Protein AF-A0A1A6AC66-F1 (afdb_monomer_lite)

Radius of gyration: 16.65 Å; chains: 1; bounding box: 47×39×44 Å

Organism: NCBI:txid1296121

Foldseek 3Di:
DDPPQVAQPDVPDDLVVLCPDQEAEAEDELQAFDDPDPDQHDDRDRPNHAEYEYEHQLLDDHDPVVPPDLPGRADRLVSVLSCCVVCVNHAYEYEQGQSDQRLDPPRDTDDSVVNLVVSLVVSLVSNVVVCVPPPPRPSVRYHYYYLVVCVVPHPCVVPDPPVSSVSRVVSSVPDDD

Sequence (177 aa):
MSTRMLNLKIPSIPLSLFDDVDTLAITSSSFEKYQPGSWRLQIPPMKRLKKVVWVSDPSVRPKVEQKTHREWYKLNLWILAEMILVLPDVEFQVVNAGSTILKDPNYRYMSVTKRQKDAEQLVRLQVQQKSVGCQSYRSTCVRFVELREFRNNEEWAKWFSQDEMGRWDAISSELPV

pLDDT: mean 70.85, std 15.32, range [30.2, 91.62]

Secondary structure (DSSP, 8-state):
----------TTS-GGGGTT-SEEEEEEETT------SS-------TT--EEEEEEETTPPPPGGGGG-TT-----HHHHHHHHHH-TTSEEEEESTT-S-PBPTTSPBPPHHHHHHHHHHHHHHHHHHHTTT-S---GGGEEEE-HHHHHHHS-GGGTS-HHHHHHHHHHHHSS--

Structure (mmCIF, N/CA/C/O backbone):
data_AF-A0A1A6AC66-F1
#
_entry.id   AF-A0A1A6AC66-F1
#
loop_
_atom_site.group_PDB
_atom_site.id
_atom_site.type_symbol
_atom_site.label_atom_id
_atom_site.label_alt_id
_atom_site.label_comp_id
_atom_site.label_asym_id
_atom_site.label_entity_id
_atom_site.label_seq_id
_atom_site.pdbx_PDB_ins_code
_atom_site.Cartn_x
_atom_site.Cartn_y
_atom_site.Cartn_z
_atom_site.occupancy
_atom_site.B_iso_or_equiv
_atom_site.auth_seq_id
_atom_site.auth_comp_id
_atom_site.auth_asym_id
_atom_site.auth_atom_id
_atom_site.pdbx_PDB_model_num
ATOM 1 N N . MET A 1 1 ? -0.770 23.159 -8.384 1.00 32.19 1 MET A N 1
ATOM 2 C CA . MET A 1 1 ? -0.914 22.565 -7.036 1.00 32.19 1 MET A CA 1
ATOM 3 C C . MET A 1 1 ? -1.484 21.164 -7.189 1.00 32.19 1 MET A C 1
ATOM 5 O O . MET A 1 1 ? -2.486 21.021 -7.867 1.00 32.19 1 MET A O 1
ATOM 9 N N . SER A 1 2 ? -0.837 20.138 -6.635 1.00 30.20 2 SER A N 1
ATOM 10 C CA . SER A 1 2 ? -1.391 18.777 -6.571 1.00 30.20 2 SER A CA 1
ATOM 11 C C . SER A 1 2 ? -0.935 18.137 -5.266 1.00 30.20 2 SER A C 1
ATOM 13 O O . SER A 1 2 ? -0.043 17.294 -5.240 1.00 30.20 2 SER A O 1
ATOM 15 N N . THR A 1 3 ? -1.542 18.592 -4.179 1.00 37.47 3 THR A N 1
ATOM 16 C CA . THR A 1 3 ? -1.522 17.966 -2.860 1.00 37.47 3 THR A CA 1
ATOM 17 C C . THR A 1 3 ? -2.457 16.761 -2.900 1.00 37.47 3 THR A C 1
ATOM 19 O O . THR A 1 3 ? -3.608 16.836 -2.477 1.00 37.47 3 THR A O 1
ATOM 22 N N . ARG A 1 4 ? -2.000 15.633 -3.453 1.00 47.00 4 ARG A N 1
ATOM 23 C CA . ARG A 1 4 ? -2.713 14.363 -3.258 1.00 47.00 4 ARG A CA 1
ATOM 24 C C . ARG A 1 4 ? -2.347 13.832 -1.878 1.00 47.00 4 ARG A C 1
ATOM 26 O O . ARG A 1 4 ? -1.468 12.999 -1.718 1.00 47.00 4 ARG A O 1
ATOM 33 N N . MET A 1 5 ? -2.987 14.413 -0.870 1.00 53.94 5 MET A N 1
ATOM 34 C CA . MET A 1 5 ? -3.110 13.795 0.441 1.00 53.94 5 MET A CA 1
ATOM 35 C C . MET A 1 5 ? -4.015 12.574 0.270 1.00 53.94 5 MET A C 1
ATOM 37 O O . MET A 1 5 ? -5.039 12.672 -0.409 1.00 53.94 5 MET A O 1
ATOM 41 N N . LEU A 1 6 ? -3.653 11.439 0.865 1.00 61.34 6 LEU A N 1
ATOM 42 C CA . LEU A 1 6 ? -4.575 10.316 0.981 1.00 61.34 6 LEU A CA 1
ATOM 43 C C . LEU A 1 6 ? -5.708 10.755 1.920 1.00 61.34 6 LEU A C 1
ATOM 45 O O . LEU A 1 6 ? -5.583 10.675 3.137 1.00 61.34 6 LEU A O 1
ATOM 49 N N . ASN A 1 7 ? -6.782 11.306 1.358 1.00 62.81 7 ASN A N 1
ATOM 50 C CA . ASN A 1 7 ? -7.983 11.634 2.106 1.00 62.81 7 ASN A CA 1
ATOM 51 C C . ASN A 1 7 ? -8.990 10.503 1.914 1.00 62.81 7 ASN A C 1
ATOM 53 O O . ASN A 1 7 ? -9.674 10.437 0.895 1.00 62.81 7 ASN A O 1
ATOM 57 N N . LEU A 1 8 ? -9.064 9.616 2.904 1.00 68.69 8 LEU A N 1
ATOM 58 C CA . LEU A 1 8 ? -10.027 8.515 2.904 1.00 68.69 8 LEU A CA 1
ATOM 59 C C . LEU A 1 8 ? -11.447 9.004 3.229 1.00 68.69 8 LEU A C 1
ATOM 61 O O . LEU A 1 8 ? -12.420 8.307 2.961 1.00 68.69 8 LEU A O 1
ATOM 65 N N . LYS A 1 9 ? -11.588 10.228 3.756 1.00 67.06 9 LYS A N 1
ATOM 66 C CA . LYS A 1 9 ? -12.875 10.885 3.976 1.00 67.06 9 LYS A CA 1
ATOM 67 C C . LYS A 1 9 ? -13.337 11.569 2.688 1.00 67.06 9 LYS A C 1
ATOM 69 O O . LYS A 1 9 ? -13.228 12.786 2.522 1.00 67.06 9 LYS A O 1
ATOM 74 N N . ILE A 1 10 ? -13.845 10.760 1.765 1.00 71.88 10 ILE A N 1
ATOM 75 C CA . ILE A 1 10 ? -14.426 11.220 0.502 1.00 71.88 10 ILE A CA 1
ATOM 76 C C . ILE A 1 10 ? -15.856 11.713 0.787 1.00 71.88 10 ILE A C 1
ATOM 78 O O . ILE A 1 10 ? -16.673 10.909 1.233 1.00 71.88 10 ILE A O 1
ATOM 82 N N . PRO A 1 11 ? -16.200 12.995 0.535 1.00 73.25 11 PRO A N 1
ATOM 83 C CA . PRO A 1 11 ? -17.506 13.552 0.910 1.00 73.25 11 PRO A CA 1
ATOM 84 C C . PRO A 1 11 ? -18.718 12.804 0.342 1.00 73.25 11 PRO A C 1
ATOM 86 O O . PRO A 1 11 ? -19.787 12.828 0.941 1.00 73.25 11 PRO A O 1
ATOM 89 N N . SER A 1 12 ? -18.556 12.147 -0.808 1.00 77.94 12 SER A N 1
ATOM 90 C CA . SER A 1 12 ? -19.611 11.385 -1.480 1.00 77.94 12 SER A CA 1
ATOM 91 C C . SER A 1 12 ? -19.821 9.975 -0.923 1.00 77.94 12 SER A C 1
ATOM 93 O O . SER A 1 12 ? -20.750 9.302 -1.359 1.00 77.94 12 SER A O 1
ATOM 95 N N . ILE A 1 13 ? -18.978 9.508 0.004 1.00 78.25 13 ILE A N 1
ATOM 96 C CA . ILE A 1 13 ? -19.097 8.180 0.611 1.00 78.25 13 ILE A CA 1
ATOM 97 C C . ILE A 1 13 ? -19.614 8.344 2.048 1.00 78.25 13 ILE A C 1
ATOM 99 O O . ILE A 1 13 ? -18.927 8.952 2.875 1.00 78.25 13 ILE A O 1
ATOM 103 N N . PRO A 1 14 ? -20.808 7.815 2.376 1.00 84.50 14 PRO A N 1
ATOM 104 C CA . PRO A 1 14 ? -21.335 7.848 3.735 1.00 84.50 14 PRO A CA 1
ATOM 105 C C . PRO A 1 14 ? -20.373 7.214 4.745 1.00 84.50 14 PRO A C 1
ATOM 107 O O . PRO A 1 14 ? -19.862 6.119 4.520 1.00 84.50 14 PRO A O 1
ATOM 110 N N . LEU A 1 15 ? -20.172 7.875 5.892 1.00 84.31 15 LEU A N 1
ATOM 111 C CA . LEU A 1 15 ? -19.262 7.389 6.939 1.00 84.31 15 LEU A CA 1
ATOM 112 C C . LEU A 1 15 ? -19.651 6.004 7.473 1.00 84.31 15 LEU A C 1
ATOM 114 O O . LEU A 1 15 ? -18.771 5.224 7.812 1.00 84.31 15 LEU A O 1
ATOM 118 N N . SER A 1 16 ? -20.945 5.679 7.489 1.00 86.12 16 SER A N 1
ATOM 119 C CA . SER A 1 16 ? -21.449 4.375 7.928 1.00 86.12 16 SER A CA 1
ATOM 120 C C . SER A 1 16 ? -20.927 3.208 7.089 1.00 86.12 16 SER A C 1
ATOM 122 O O . SER A 1 16 ? -20.835 2.101 7.597 1.00 86.12 16 SER A O 1
ATOM 124 N N . LEU A 1 17 ? -20.553 3.435 5.822 1.00 85.88 17 LEU A N 1
ATOM 125 C CA . LEU A 1 17 ? -19.973 2.380 4.985 1.00 85.88 17 LEU A CA 1
ATOM 126 C C . LEU A 1 17 ? -18.572 1.970 5.451 1.00 85.88 17 LEU A C 1
ATOM 128 O O . LEU A 1 17 ? -18.137 0.865 5.152 1.00 85.88 17 LEU A O 1
ATOM 132 N N . PHE A 1 18 ? -17.871 2.841 6.181 1.00 85.69 18 PHE A N 1
ATOM 133 C CA . PHE A 1 18 ? -16.527 2.566 6.685 1.00 85.69 18 PHE A CA 1
ATOM 134 C C . PHE A 1 18 ? -16.530 1.732 7.972 1.00 85.69 18 PHE A C 1
ATOM 136 O O . PHE A 1 18 ? -15.523 1.092 8.272 1.00 85.69 18 PHE A 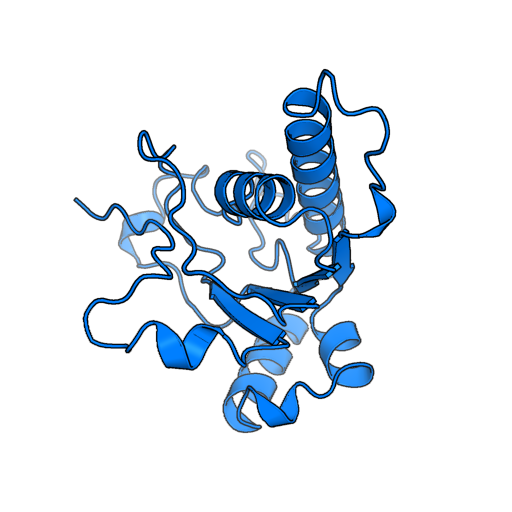O 1
ATOM 143 N N . ASP A 1 19 ? -17.644 1.690 8.712 1.00 86.19 19 ASP A N 1
ATOM 144 C CA . ASP A 1 19 ? -17.741 0.925 9.962 1.00 86.19 19 ASP A CA 1
ATOM 145 C C . ASP A 1 19 ? -17.594 -0.590 9.731 1.00 86.19 19 ASP A C 1
ATOM 147 O O . ASP A 1 19 ? -17.057 -1.291 10.594 1.00 86.19 19 ASP A O 1
ATOM 151 N N . ASP A 1 20 ? -18.016 -1.078 8.560 1.00 87.31 20 ASP A N 1
ATOM 152 C CA . ASP A 1 20 ? -17.987 -2.496 8.180 1.00 87.31 20 ASP A CA 1
ATOM 153 C C . ASP A 1 20 ? -16.750 -2.925 7.385 1.00 87.31 20 ASP A C 1
ATOM 155 O O . ASP A 1 20 ? -16.585 -4.111 7.100 1.00 87.31 20 ASP A O 1
ATOM 159 N N . VAL A 1 21 ? -15.856 -1.990 7.058 1.00 88.88 21 VAL A N 1
ATOM 160 C CA . VAL A 1 21 ? -14.621 -2.295 6.328 1.00 88.88 21 VAL A CA 1
ATOM 161 C C . VAL A 1 21 ? -13.671 -3.072 7.239 1.00 88.88 21 VAL A C 1
ATOM 163 O O . VAL A 1 21 ? -13.190 -2.543 8.240 1.00 88.88 21 VAL A O 1
ATOM 166 N N . ASP A 1 22 ? -13.375 -4.321 6.876 1.00 91.12 22 ASP A N 1
ATOM 167 C CA . ASP A 1 22 ? -12.390 -5.164 7.564 1.00 91.12 22 ASP A CA 1
ATOM 168 C C . ASP A 1 22 ? -10.992 -5.098 6.929 1.00 91.12 22 ASP A C 1
ATOM 170 O O . ASP A 1 22 ? -9.981 -5.236 7.623 1.00 91.12 22 ASP A O 1
ATOM 174 N N . THR A 1 23 ? -10.938 -4.818 5.627 1.00 91.50 23 THR A N 1
ATOM 175 C CA . THR A 1 23 ? -9.723 -4.739 4.823 1.00 91.50 23 THR A CA 1
ATOM 176 C C . THR A 1 23 ? -9.768 -3.510 3.930 1.00 91.50 23 THR A C 1
ATOM 178 O O . THR A 1 23 ? -10.689 -3.339 3.132 1.00 91.50 23 THR A O 1
ATOM 181 N N . LEU A 1 24 ? -8.743 -2.667 4.023 1.00 89.88 24 LEU A N 1
ATOM 182 C CA . LEU A 1 24 ? -8.578 -1.497 3.168 1.00 89.88 24 LEU A CA 1
ATOM 183 C C . LEU A 1 24 ? -7.466 -1.747 2.145 1.00 89.88 24 LEU A C 1
ATOM 185 O O . LEU A 1 24 ? -6.292 -1.813 2.508 1.00 89.88 24 LEU A O 1
ATOM 189 N N . ALA A 1 25 ? -7.824 -1.842 0.865 1.00 88.94 25 ALA A N 1
ATOM 190 C CA . ALA A 1 25 ? -6.864 -1.906 -0.233 1.00 88.94 25 ALA A CA 1
ATOM 191 C C . ALA A 1 25 ? -6.599 -0.501 -0.801 1.00 88.94 25 ALA A C 1
ATOM 193 O O . ALA A 1 25 ? -7.524 0.210 -1.191 1.00 88.94 25 ALA A O 1
ATOM 194 N N . ILE A 1 26 ? -5.330 -0.099 -0.852 1.00 86.31 26 ILE A N 1
ATOM 195 C CA . ILE A 1 26 ? -4.873 1.184 -1.393 1.00 86.31 26 ILE A CA 1
ATOM 196 C C . ILE A 1 26 ? -3.949 0.894 -2.565 1.00 86.31 26 ILE A C 1
ATOM 198 O O . ILE A 1 26 ? -2.923 0.243 -2.398 1.00 86.31 26 ILE A O 1
ATOM 202 N N . THR A 1 27 ? -4.273 1.424 -3.739 1.00 81.56 27 THR A N 1
ATOM 203 C CA . THR A 1 27 ? -3.377 1.410 -4.898 1.00 81.56 27 THR A CA 1
ATOM 204 C C . THR A 1 27 ? -2.758 2.786 -5.079 1.00 81.56 27 THR A C 1
ATOM 206 O O . THR A 1 27 ? -3.476 3.774 -5.243 1.00 81.56 27 THR A O 1
ATOM 209 N N . SER A 1 28 ? -1.433 2.863 -5.085 1.00 76.44 28 SER A N 1
ATOM 210 C CA . SER A 1 28 ? -0.702 4.102 -5.364 1.00 76.44 28 SER A CA 1
ATOM 211 C C . SER A 1 28 ? 0.225 3.922 -6.549 1.00 76.44 28 SER A C 1
ATOM 213 O O . SER A 1 28 ? 0.759 2.834 -6.757 1.00 76.44 28 SER A O 1
ATOM 215 N N . SER A 1 29 ? 0.521 5.007 -7.258 1.00 68.81 29 SER A N 1
ATOM 216 C CA . SER A 1 29 ? 1.623 4.969 -8.219 1.00 68.81 29 SER A CA 1
ATOM 217 C C . SER A 1 29 ? 2.970 4.994 -7.495 1.00 68.81 29 SER A C 1
ATOM 219 O O . SER A 1 29 ? 3.131 5.714 -6.511 1.00 68.81 29 SER A O 1
ATOM 221 N N . SER A 1 30 ? 3.986 4.321 -8.030 1.00 59.56 30 SER A N 1
ATOM 222 C CA . SER A 1 30 ? 5.371 4.475 -7.541 1.00 59.56 30 SER A CA 1
ATOM 223 C C . SER A 1 30 ? 6.004 5.831 -7.914 1.00 59.56 30 SER A C 1
ATOM 225 O O . SER A 1 30 ? 7.174 6.083 -7.621 1.00 59.56 30 SER A O 1
ATOM 227 N N . PHE A 1 31 ? 5.239 6.720 -8.563 1.00 58.44 31 PHE A N 1
ATOM 228 C CA . PHE A 1 31 ? 5.703 7.965 -9.181 1.00 58.44 31 PHE A CA 1
ATOM 229 C C . PHE A 1 31 ? 5.151 9.228 -8.506 1.00 58.44 31 PHE A C 1
ATOM 231 O O . PHE A 1 31 ? 5.044 10.292 -9.124 1.00 58.44 31 PHE A O 1
ATOM 238 N N . GLU A 1 32 ? 4.777 9.125 -7.232 1.00 56.09 32 GLU A N 1
ATOM 239 C CA . GLU A 1 32 ? 4.173 10.242 -6.516 1.00 56.09 32 GLU A CA 1
ATOM 240 C C . GLU A 1 32 ? 5.202 11.284 -6.083 1.00 56.09 32 GLU A C 1
ATOM 242 O O . GLU A 1 32 ? 6.177 11.012 -5.384 1.00 56.09 32 GLU A O 1
ATOM 247 N N . LYS A 1 33 ? 4.929 12.530 -6.482 1.00 52.53 33 LYS A N 1
ATOM 248 C CA . LYS A 1 33 ? 5.698 13.705 -6.091 1.00 52.53 33 LYS A CA 1
ATOM 249 C C . LYS A 1 33 ? 5.643 13.850 -4.563 1.00 52.53 33 LYS A C 1
ATOM 251 O O . LYS A 1 33 ? 4.612 14.254 -4.031 1.00 52.53 33 LYS A O 1
ATOM 256 N N . TYR A 1 34 ? 6.754 13.574 -3.876 1.00 52.22 34 TYR A N 1
ATOM 257 C CA . TYR A 1 34 ? 6.887 13.811 -2.436 1.00 52.22 34 TYR A CA 1
ATOM 258 C C . TYR A 1 34 ? 6.576 15.275 -2.103 1.00 52.22 34 TYR A C 1
ATOM 260 O O . TYR A 1 34 ? 7.306 16.186 -2.489 1.00 52.22 34 TYR A O 1
ATOM 268 N N . GLN A 1 35 ? 5.492 15.506 -1.373 1.00 53.28 35 GLN A N 1
ATOM 269 C CA . GLN A 1 35 ? 5.261 16.765 -0.682 1.00 53.28 35 GLN A CA 1
ATOM 270 C C . GLN A 1 35 ? 4.991 16.418 0.777 1.00 53.28 35 GLN A C 1
ATOM 272 O O . GLN A 1 35 ? 4.021 15.704 1.036 1.00 53.28 35 GLN A O 1
ATOM 277 N N . PRO A 1 36 ? 5.832 16.864 1.728 1.00 50.44 36 PRO A N 1
ATOM 278 C CA . PRO A 1 36 ? 5.498 16.725 3.133 1.00 50.44 36 PRO A CA 1
ATOM 279 C C . PRO A 1 36 ? 4.177 17.463 3.353 1.00 50.44 36 PRO A C 1
ATOM 281 O O . PRO A 1 36 ? 4.079 18.671 3.132 1.00 50.44 36 PRO A O 1
ATOM 284 N N . GLY A 1 37 ? 3.133 16.712 3.694 1.00 52.91 37 GLY A N 1
ATOM 285 C CA . GLY A 1 37 ? 1.847 17.299 4.024 1.00 52.91 37 GLY A CA 1
ATOM 286 C C . GLY A 1 37 ? 1.994 18.076 5.325 1.00 52.91 37 GLY A C 1
ATOM 287 O O . GLY A 1 37 ? 2.426 17.523 6.329 1.00 52.91 37 GLY A O 1
ATOM 288 N N . SER A 1 38 ? 1.625 19.355 5.328 1.00 52.25 38 SER A N 1
ATOM 289 C CA . SER A 1 38 ? 1.442 20.122 6.569 1.00 52.25 38 SER A CA 1
ATOM 290 C C . SER A 1 38 ? 0.145 19.754 7.304 1.00 52.25 38 SER A C 1
ATOM 292 O O . SER A 1 38 ? -0.113 20.250 8.397 1.00 52.25 38 SER A O 1
ATOM 294 N N . TRP A 1 39 ? -0.681 18.888 6.711 1.00 55.66 39 TRP A N 1
ATOM 295 C CA . TRP A 1 39 ? -2.009 18.529 7.191 1.00 55.66 39 TRP A CA 1
ATOM 296 C C . TRP A 1 39 ? -1.996 17.121 7.782 1.00 55.66 39 TRP A C 1
ATOM 298 O O . TRP A 1 39 ? -1.414 16.203 7.204 1.00 55.66 39 TRP A O 1
ATOM 308 N N . ARG A 1 40 ? -2.650 16.953 8.938 1.00 63.03 40 ARG A N 1
ATOM 309 C CA . ARG A 1 40 ? -2.823 15.642 9.574 1.00 63.03 40 ARG A CA 1
ATOM 310 C C . ARG A 1 40 ? -3.650 14.732 8.671 1.00 63.03 40 ARG A C 1
ATOM 312 O O . ARG A 1 40 ? -4.661 15.165 8.115 1.00 63.03 40 ARG A O 1
ATOM 319 N N . LEU A 1 41 ? -3.235 13.473 8.574 1.00 71.19 41 LEU A N 1
ATOM 320 C CA . LEU A 1 41 ? -3.990 12.437 7.888 1.00 71.19 41 LEU A CA 1
ATOM 321 C C . LEU A 1 41 ? -5.397 12.320 8.500 1.00 71.19 41 LEU A C 1
ATOM 323 O O . LEU A 1 41 ? -5.539 12.212 9.717 1.00 71.19 41 LEU A O 1
ATOM 327 N N . GLN A 1 42 ? -6.434 12.351 7.660 1.00 74.25 42 GLN A N 1
ATOM 328 C CA . GLN A 1 42 ? -7.820 12.159 8.089 1.00 74.25 42 GLN A CA 1
ATOM 329 C C . GLN A 1 42 ? -8.310 10.787 7.635 1.00 74.25 42 GLN A C 1
ATOM 331 O O . GLN A 1 42 ? -8.509 10.545 6.443 1.00 74.25 42 GLN A O 1
ATOM 336 N N . ILE A 1 43 ? -8.512 9.899 8.604 1.00 77.50 43 ILE A N 1
ATOM 337 C CA . ILE A 1 43 ? -9.050 8.555 8.399 1.00 77.50 43 ILE A CA 1
ATOM 338 C C . ILE A 1 43 ? -10.482 8.545 8.964 1.00 77.50 43 ILE A C 1
ATOM 340 O O . ILE A 1 43 ? -10.675 8.993 10.098 1.00 77.50 43 ILE A O 1
ATOM 344 N N . PRO A 1 44 ? -11.506 8.115 8.200 1.00 82.00 44 PRO A N 1
ATOM 345 C CA . PRO A 1 44 ? -12.846 7.933 8.749 1.00 82.00 44 PRO A CA 1
ATOM 346 C C . PRO A 1 44 ? -12.839 6.833 9.827 1.00 82.00 44 PRO A C 1
ATOM 348 O O . PRO A 1 44 ? -11.937 5.995 9.835 1.00 82.00 44 PRO A O 1
ATOM 351 N N . PRO A 1 45 ? -13.824 6.802 10.740 1.00 80.00 45 PRO A N 1
ATOM 352 C CA . PRO A 1 45 ? -13.934 5.714 11.705 1.00 80.00 45 PRO A CA 1
ATOM 353 C C . PRO A 1 45 ? -14.063 4.375 10.967 1.00 80.00 45 PRO A C 1
ATOM 355 O O . PRO A 1 45 ? -14.989 4.196 10.185 1.00 80.00 45 PRO A O 1
ATOM 358 N N . MET A 1 46 ? -13.125 3.455 11.198 1.00 86.62 46 MET A N 1
ATOM 359 C CA . MET A 1 46 ? -13.144 2.101 10.635 1.00 86.62 46 MET A CA 1
ATOM 360 C C . MET A 1 46 ? -12.967 1.086 11.763 1.00 86.62 46 MET A C 1
ATOM 362 O O . MET A 1 46 ? -11.891 0.531 11.970 1.00 86.62 46 MET A O 1
ATOM 366 N N . LYS A 1 47 ? -14.020 0.889 12.560 1.00 85.75 47 LYS A N 1
ATOM 367 C CA . LYS A 1 47 ? -13.952 0.112 13.813 1.00 85.75 47 LYS A CA 1
ATOM 368 C C . LYS A 1 47 ? -13.623 -1.366 13.606 1.00 85.75 47 LYS A C 1
ATOM 370 O O . LYS A 1 47 ? -13.108 -2.002 14.519 1.00 85.75 47 LYS A O 1
ATOM 375 N N . ARG A 1 48 ? -13.964 -1.920 12.440 1.00 91.25 48 ARG A N 1
ATOM 376 C CA . ARG A 1 48 ? -13.758 -3.335 12.105 1.00 91.25 48 ARG A CA 1
ATOM 377 C C . ARG A 1 48 ? -12.497 -3.587 11.284 1.00 91.25 48 ARG A C 1
ATOM 379 O O . ARG A 1 48 ? -12.230 -4.749 10.982 1.00 91.25 48 ARG A O 1
ATOM 386 N N . LEU A 1 49 ? -11.730 -2.543 10.963 1.00 91.62 49 LEU A N 1
ATOM 387 C CA . LEU A 1 49 ? -10.525 -2.656 10.152 1.00 91.62 49 LEU A CA 1
ATOM 388 C C . LEU A 1 49 ? -9.486 -3.512 10.869 1.00 91.62 49 LEU A C 1
ATOM 390 O O . LEU A 1 49 ? -9.108 -3.235 12.004 1.00 91.62 49 LEU A O 1
ATOM 394 N N . LYS A 1 50 ? -9.018 -4.545 10.176 1.00 90.81 50 LYS A N 1
ATOM 395 C CA . LYS A 1 50 ? -7.979 -5.464 10.648 1.00 90.81 50 LYS A CA 1
ATOM 396 C C . LYS A 1 50 ? -6.739 -5.420 9.777 1.00 90.81 50 LYS A C 1
ATOM 398 O O . LYS A 1 50 ? -5.652 -5.672 10.283 1.00 90.81 50 LYS A O 1
ATOM 403 N N . LYS A 1 51 ? -6.892 -5.098 8.488 1.00 91.25 51 LYS A N 1
ATOM 404 C CA . LYS A 1 51 ? -5.798 -5.151 7.518 1.00 91.25 51 LYS A CA 1
ATOM 405 C C . LYS A 1 51 ? -5.824 -3.977 6.542 1.00 91.25 51 LYS A C 1
ATOM 407 O O . LYS A 1 51 ? -6.868 -3.613 6.010 1.00 91.25 51 LYS A O 1
ATOM 412 N N . VAL A 1 52 ? -4.656 -3.420 6.255 1.00 90.31 52 VAL A N 1
ATOM 413 C CA . VAL A 1 52 ? -4.411 -2.467 5.172 1.00 90.31 52 VAL A CA 1
ATOM 414 C C . VAL A 1 52 ? -3.445 -3.111 4.188 1.00 90.31 52 VAL A C 1
ATOM 416 O O . VAL A 1 52 ? -2.338 -3.500 4.555 1.00 90.31 52 VAL A O 1
ATOM 419 N N . VAL A 1 53 ? -3.846 -3.194 2.924 1.00 90.88 53 VAL A N 1
ATOM 420 C CA . VAL A 1 53 ? -2.998 -3.657 1.824 1.00 90.88 53 VAL A CA 1
ATOM 421 C C . VAL A 1 53 ? -2.658 -2.461 0.950 1.00 90.88 53 VAL A C 1
ATOM 423 O O . VAL A 1 53 ? -3.521 -1.915 0.270 1.00 90.88 53 VAL A O 1
ATOM 426 N N . TRP A 1 54 ? -1.398 -2.042 0.958 1.00 88.12 54 TRP A N 1
ATOM 427 C CA . TRP A 1 54 ? -0.910 -0.945 0.133 1.00 88.12 54 TRP A CA 1
ATOM 428 C C . TRP A 1 54 ? -0.138 -1.495 -1.059 1.00 88.12 54 TRP A C 1
ATOM 430 O O . TRP A 1 54 ? 0.990 -1.958 -0.912 1.00 88.12 54 TRP A O 1
ATOM 440 N N . VAL A 1 55 ? -0.707 -1.393 -2.255 1.00 86.00 55 VAL A N 1
ATOM 441 C CA . VAL A 1 55 ? -0.100 -1.874 -3.495 1.00 86.00 55 VAL A CA 1
ATOM 442 C C . VAL A 1 55 ? 0.500 -0.721 -4.289 1.00 86.00 55 VAL A C 1
ATOM 444 O O . VAL A 1 55 ? -0.184 0.233 -4.662 1.00 86.00 55 VAL A O 1
ATOM 447 N N . SER A 1 56 ? 1.801 -0.819 -4.561 1.00 80.69 56 SER A N 1
ATOM 448 C CA . SER A 1 56 ? 2.477 0.074 -5.502 1.00 80.69 56 SER A CA 1
ATOM 449 C C . SER A 1 56 ? 2.274 -0.443 -6.925 1.00 80.69 56 SER A C 1
ATOM 451 O O . SER A 1 56 ? 2.897 -1.431 -7.322 1.00 80.69 56 SER A O 1
ATOM 453 N N . ASP A 1 57 ? 1.398 0.220 -7.679 1.00 78.62 57 ASP A N 1
ATOM 454 C CA . ASP A 1 57 ? 1.041 -0.138 -9.051 1.00 78.62 57 ASP A CA 1
ATOM 455 C C . ASP A 1 57 ? 2.245 0.092 -9.991 1.00 78.62 57 ASP A C 1
ATOM 457 O O . ASP A 1 57 ? 2.652 1.245 -10.201 1.00 78.62 57 ASP A O 1
ATOM 461 N N . PRO A 1 58 ? 2.831 -0.979 -10.566 1.00 72.50 58 PRO A N 1
ATOM 462 C CA . PRO A 1 58 ? 3.972 -0.868 -11.470 1.00 72.50 58 PRO A CA 1
ATOM 463 C C . PRO A 1 58 ? 3.586 -0.375 -12.877 1.00 72.50 58 PRO A C 1
ATOM 465 O O . PRO A 1 58 ? 4.464 0.001 -13.650 1.00 72.50 58 PRO A O 1
ATOM 468 N N . SER A 1 59 ? 2.297 -0.369 -13.233 1.00 71.75 59 SER A N 1
ATOM 469 C CA . SER A 1 59 ? 1.798 0.019 -14.559 1.00 71.75 59 SER A CA 1
ATOM 470 C C . SER A 1 59 ? 1.675 1.519 -14.775 1.00 71.75 59 SER A C 1
ATOM 472 O O . SER A 1 59 ? 1.662 1.986 -15.921 1.00 71.75 59 SER A O 1
ATOM 474 N N . VAL A 1 60 ? 1.631 2.297 -13.694 1.00 67.81 60 VAL A N 1
ATOM 475 C CA . VAL A 1 60 ? 1.593 3.753 -13.799 1.00 67.81 60 VAL A CA 1
ATOM 476 C C . VAL A 1 60 ? 2.925 4.230 -14.367 1.00 67.81 60 VAL A C 1
ATOM 478 O O . VAL A 1 60 ? 3.964 3.982 -13.783 1.00 67.81 60 VAL A O 1
ATOM 481 N N . ARG A 1 61 ? 2.927 4.921 -15.509 1.00 60.75 61 ARG A N 1
ATOM 482 C CA . ARG A 1 61 ? 4.159 5.464 -16.106 1.00 60.75 61 ARG A CA 1
ATOM 483 C C . ARG A 1 61 ? 4.419 6.897 -15.627 1.00 60.75 61 ARG A C 1
ATOM 485 O O . ARG A 1 61 ? 3.459 7.649 -15.433 1.00 60.75 61 ARG A O 1
ATOM 492 N N . PRO A 1 62 ? 5.691 7.324 -15.494 1.00 56.88 62 PRO A N 1
ATOM 493 C CA . PRO A 1 62 ? 6.003 8.716 -15.197 1.00 56.88 62 PRO A CA 1
ATOM 494 C C . PRO A 1 62 ? 5.498 9.603 -16.334 1.00 56.88 62 PRO A C 1
ATOM 496 O O . PRO A 1 62 ? 5.668 9.280 -17.515 1.00 56.88 62 PRO A O 1
ATOM 499 N N . LYS A 1 63 ? 4.909 10.753 -15.996 1.00 57.50 63 LYS A N 1
ATOM 500 C CA . LYS A 1 63 ? 4.608 11.767 -17.014 1.00 57.50 63 LYS A CA 1
ATOM 501 C C . LYS A 1 63 ? 5.932 12.290 -17.575 1.00 57.50 63 LYS A C 1
ATOM 503 O O . LYS A 1 63 ? 6.877 12.514 -16.823 1.00 57.50 63 LYS A O 1
ATOM 508 N N . VAL A 1 64 ? 6.001 12.488 -18.892 1.00 52.88 64 VAL A N 1
ATOM 509 C CA . VAL A 1 64 ? 7.236 12.816 -19.636 1.00 52.88 64 VAL A CA 1
ATOM 510 C C . VAL A 1 64 ? 7.992 14.026 -19.052 1.00 52.88 64 VAL A C 1
ATOM 512 O O . VAL A 1 64 ? 9.221 14.041 -19.069 1.00 52.88 64 VAL A O 1
ATOM 515 N N . GLU A 1 65 ? 7.280 14.980 -18.448 1.00 48.34 65 GLU A N 1
ATOM 516 C CA . GLU A 1 65 ? 7.831 16.176 -17.785 1.00 48.34 65 GLU A CA 1
ATOM 517 C C . GLU A 1 65 ? 8.608 15.900 -16.480 1.00 48.34 65 GLU A C 1
ATOM 519 O O . GLU A 1 65 ? 9.288 16.783 -15.969 1.00 48.34 65 GLU A O 1
ATOM 524 N N . GLN A 1 66 ? 8.551 14.686 -15.922 1.00 49.41 66 GLN A N 1
ATOM 525 C CA . GLN A 1 66 ? 9.213 14.330 -14.656 1.00 49.41 66 GLN A CA 1
ATOM 526 C C . GLN A 1 66 ? 10.646 13.791 -14.836 1.00 49.41 66 GLN A C 1
ATOM 528 O O . GLN A 1 66 ? 11.323 13.481 -13.853 1.00 49.41 66 GLN A O 1
ATOM 533 N N . LYS A 1 67 ? 11.152 13.700 -16.077 1.00 46.94 67 LYS A N 1
ATOM 534 C CA . LYS A 1 67 ? 12.505 13.191 -16.382 1.00 46.94 67 LYS A CA 1
ATOM 535 C C . LYS A 1 67 ? 13.642 14.025 -15.772 1.00 46.94 67 LYS A C 1
ATOM 537 O O . LYS A 1 67 ? 14.748 13.514 -15.620 1.00 46.94 67 LYS A O 1
ATOM 542 N N . THR A 1 68 ? 13.390 15.284 -15.421 1.00 43.41 68 THR A N 1
ATOM 543 C CA . THR A 1 68 ? 14.422 16.253 -15.016 1.00 43.41 68 THR A CA 1
ATOM 544 C C . THR A 1 68 ? 14.787 16.223 -13.535 1.00 43.41 68 THR A C 1
ATOM 546 O O . THR A 1 68 ? 15.848 16.726 -13.180 1.00 43.41 68 THR A O 1
ATOM 549 N N . HIS A 1 69 ? 13.989 15.599 -12.661 1.00 42.12 69 HIS A N 1
ATOM 550 C CA . HIS A 1 69 ? 14.312 15.547 -11.234 1.00 42.12 69 HIS A CA 1
ATOM 551 C C . HIS A 1 69 ? 14.460 14.111 -10.717 1.00 42.12 69 HIS A C 1
ATOM 553 O O . HIS A 1 69 ? 13.492 13.373 -10.554 1.00 42.12 69 HIS A O 1
ATOM 559 N N . ARG A 1 70 ? 15.706 13.747 -10.392 1.00 47.28 70 ARG A N 1
ATOM 560 C CA . ARG A 1 70 ? 16.158 12.422 -9.923 1.00 47.28 70 ARG A CA 1
ATOM 561 C C . ARG A 1 70 ? 15.609 11.978 -8.553 1.00 47.28 70 ARG A C 1
ATOM 563 O O . ARG A 1 70 ? 15.898 10.871 -8.119 1.00 47.28 70 ARG A O 1
ATOM 570 N N . GLU A 1 71 ? 14.831 12.807 -7.860 1.00 43.84 71 GLU A N 1
ATOM 571 C CA . GLU A 1 71 ? 14.545 12.628 -6.425 1.00 43.84 71 GLU A CA 1
ATOM 572 C C . GLU A 1 71 ? 13.119 12.162 -6.075 1.00 43.84 71 GLU A C 1
ATOM 574 O O . GLU A 1 71 ? 12.839 11.888 -4.907 1.00 43.84 71 GLU A O 1
ATOM 579 N N . TRP A 1 72 ? 12.214 12.045 -7.053 1.00 44.50 72 TRP A N 1
ATOM 580 C CA . TRP A 1 72 ? 10.765 12.129 -6.791 1.00 44.50 72 TRP A CA 1
ATOM 581 C C . TRP A 1 72 ? 9.981 10.817 -6.894 1.00 44.50 72 TRP A C 1
ATOM 583 O O . TRP A 1 72 ? 8.759 10.850 -6.888 1.00 44.50 72 TRP A O 1
ATOM 593 N N . TYR A 1 73 ? 10.648 9.668 -6.953 1.00 51.38 73 TYR A N 1
ATOM 594 C CA . TYR A 1 73 ? 9.976 8.372 -7.110 1.00 51.38 73 TYR A CA 1
ATOM 595 C C . TYR A 1 73 ? 10.132 7.551 -5.837 1.00 51.38 73 TYR A C 1
ATOM 597 O O . TYR A 1 73 ? 10.945 6.631 -5.736 1.00 51.38 73 TYR A O 1
ATOM 605 N N . LYS A 1 74 ? 9.428 7.990 -4.797 1.00 57.25 74 LYS A N 1
ATOM 606 C CA . LYS A 1 74 ? 9.423 7.327 -3.498 1.00 57.25 74 LYS A CA 1
ATOM 607 C C . LYS A 1 74 ? 7.971 7.037 -3.160 1.00 57.25 74 LYS A C 1
ATOM 609 O O . LYS A 1 74 ? 7.151 7.950 -3.182 1.00 57.25 74 LYS A O 1
ATOM 614 N N . LEU A 1 75 ? 7.682 5.781 -2.816 1.00 63.56 75 LEU A N 1
ATOM 615 C CA . LEU A 1 75 ? 6.496 5.429 -2.037 1.00 63.56 75 LEU A CA 1
ATOM 616 C C . LEU A 1 75 ? 6.320 6.483 -0.934 1.00 63.56 75 LEU A C 1
ATOM 618 O O . LEU A 1 75 ? 7.315 6.911 -0.340 1.00 63.56 75 LEU A O 1
ATOM 622 N N . ASN A 1 76 ? 5.090 6.928 -0.672 1.00 71.19 76 ASN A N 1
ATOM 623 C CA . ASN A 1 76 ? 4.838 7.944 0.345 1.00 71.19 76 ASN A CA 1
ATOM 624 C C . ASN A 1 76 ? 4.989 7.348 1.758 1.00 71.19 76 ASN A C 1
ATOM 626 O O . ASN A 1 76 ? 4.016 7.103 2.468 1.00 71.19 76 ASN A O 1
ATOM 630 N N . LEU A 1 77 ? 6.244 7.102 2.151 1.00 73.56 77 LEU A N 1
ATOM 631 C CA . LEU A 1 77 ? 6.621 6.469 3.415 1.00 73.56 77 LEU A CA 1
ATOM 632 C C . LEU A 1 77 ? 6.115 7.268 4.617 1.00 73.56 77 LEU A C 1
ATOM 634 O O . LEU A 1 77 ? 5.831 6.680 5.653 1.00 73.56 77 LEU A O 1
ATOM 638 N N . TRP A 1 78 ? 5.968 8.588 4.464 1.00 74.75 78 TRP A N 1
ATOM 639 C CA . TRP A 1 78 ? 5.418 9.445 5.506 1.00 74.75 78 TRP A CA 1
ATOM 640 C C . TRP A 1 78 ? 3.936 9.149 5.750 1.00 74.75 78 TRP A C 1
ATOM 642 O O . TRP A 1 78 ? 3.570 8.914 6.896 1.00 74.75 78 TRP A O 1
ATOM 652 N N . ILE A 1 79 ? 3.095 9.091 4.703 1.00 77.88 79 ILE A N 1
ATOM 653 C CA . ILE A 1 79 ? 1.671 8.737 4.869 1.00 77.88 79 ILE A CA 1
ATOM 654 C C . ILE A 1 79 ? 1.541 7.329 5.443 1.00 77.88 79 ILE A C 1
ATOM 656 O O . ILE A 1 79 ? 0.742 7.119 6.349 1.00 77.88 79 ILE A O 1
ATOM 660 N N . LEU A 1 80 ? 2.342 6.381 4.952 1.00 80.94 80 LEU A N 1
ATOM 661 C CA . LEU A 1 80 ? 2.353 5.020 5.480 1.00 80.94 80 LEU A CA 1
ATOM 662 C C . LEU A 1 80 ? 2.693 5.006 6.979 1.00 80.94 80 LEU A C 1
ATOM 664 O O . LEU A 1 80 ? 1.972 4.392 7.759 1.00 80.94 80 LEU A O 1
ATOM 668 N N . ALA A 1 81 ? 3.743 5.718 7.398 1.00 80.38 81 ALA A N 1
ATOM 669 C CA . ALA A 1 81 ? 4.120 5.822 8.805 1.00 80.38 81 ALA A CA 1
ATOM 670 C C . ALA A 1 81 ? 3.021 6.482 9.657 1.00 80.38 81 ALA A C 1
ATOM 672 O O . ALA A 1 81 ? 2.708 5.981 10.732 1.00 80.38 81 ALA A O 1
ATOM 673 N N . GLU A 1 82 ? 2.402 7.566 9.178 1.00 80.50 82 GLU A N 1
ATOM 674 C CA . GLU A 1 82 ? 1.272 8.219 9.858 1.00 80.50 82 GLU A CA 1
ATOM 675 C C . GLU A 1 82 ? 0.058 7.289 9.981 1.00 80.50 82 GLU A C 1
ATOM 677 O O . GLU A 1 82 ? -0.555 7.223 11.042 1.00 80.50 82 GLU A O 1
ATOM 682 N N . MET A 1 83 ? -0.271 6.521 8.937 1.00 82.50 83 MET A N 1
ATOM 683 C CA . MET A 1 83 ? -1.341 5.520 8.997 1.00 82.50 83 MET A CA 1
ATOM 684 C C . MET A 1 83 ? -1.068 4.466 10.064 1.00 82.50 83 MET A C 1
ATOM 686 O O . MET A 1 83 ? -1.959 4.163 10.850 1.00 82.50 83 MET A O 1
ATOM 690 N N . ILE A 1 84 ? 0.159 3.944 10.112 1.00 83.62 84 ILE A N 1
ATOM 691 C CA . ILE A 1 84 ? 0.575 2.950 11.109 1.00 83.62 84 ILE A CA 1
ATOM 692 C C . ILE A 1 84 ? 0.464 3.519 12.531 1.00 83.62 84 ILE A C 1
ATOM 694 O O . ILE A 1 84 ? 0.081 2.805 13.451 1.00 83.62 84 ILE A O 1
ATOM 698 N N . LEU A 1 85 ? 0.785 4.801 12.721 1.00 80.44 85 LEU A N 1
ATOM 699 C CA . LEU A 1 85 ? 0.683 5.472 14.022 1.00 80.44 85 LEU A CA 1
ATOM 700 C C . LEU A 1 85 ? -0.774 5.705 14.452 1.00 80.44 85 LEU A C 1
ATOM 702 O O . LEU A 1 85 ? -1.079 5.621 15.639 1.00 80.44 85 LEU A O 1
ATOM 706 N N . VAL A 1 86 ? -1.675 5.996 13.508 1.00 81.81 86 VAL A N 1
ATOM 707 C CA . VAL A 1 86 ? -3.106 6.236 13.781 1.00 81.81 86 VAL A CA 1
ATOM 708 C C . VAL A 1 86 ? -3.903 4.930 13.914 1.00 81.81 86 VAL A C 1
ATOM 710 O O . VAL A 1 86 ? -4.935 4.914 14.582 1.00 81.81 86 VAL A O 1
ATOM 713 N N . LEU A 1 87 ? -3.431 3.838 13.308 1.00 84.12 87 LEU A N 1
ATOM 714 C CA . LEU A 1 87 ? -4.075 2.520 13.298 1.00 84.12 87 LEU A CA 1
ATOM 715 C C . LEU A 1 87 ? -3.139 1.443 13.885 1.00 84.12 87 LEU A C 1
ATOM 717 O O . LEU A 1 87 ? -2.715 0.539 13.164 1.00 84.12 87 LEU A O 1
ATOM 721 N N . PRO A 1 88 ? -2.789 1.521 15.182 1.00 78.50 88 PRO A N 1
ATOM 722 C CA . PRO A 1 88 ? -1.749 0.676 15.775 1.00 78.50 88 PRO A CA 1
ATOM 723 C C . PRO A 1 88 ? -2.112 -0.818 15.848 1.00 78.50 88 PRO A C 1
ATOM 725 O O . PRO A 1 88 ? -1.216 -1.660 15.853 1.00 78.50 88 PRO A O 1
ATOM 728 N N . ASP A 1 89 ? -3.406 -1.148 15.878 1.00 82.88 89 ASP A N 1
ATOM 729 C CA . ASP A 1 89 ? -3.916 -2.524 15.987 1.00 82.88 89 ASP A CA 1
ATOM 730 C C . ASP A 1 89 ? -4.219 -3.177 14.625 1.00 82.88 89 ASP A C 1
ATOM 732 O O . ASP A 1 89 ? -4.778 -4.271 14.562 1.00 82.88 89 ASP A O 1
ATOM 736 N N . VAL A 1 90 ? -3.868 -2.505 13.526 1.00 86.88 90 VAL A N 1
ATOM 737 C CA . VAL A 1 90 ? -4.153 -2.944 12.155 1.00 86.88 90 VAL A CA 1
ATOM 738 C C . VAL A 1 90 ? -2.894 -3.531 11.521 1.00 86.88 90 VAL A C 1
ATOM 740 O O . VAL A 1 90 ? -1.803 -2.970 11.626 1.00 86.88 90 VAL A O 1
ATOM 743 N N . GLU A 1 91 ? -3.036 -4.658 10.828 1.00 89.81 91 GLU A N 1
ATOM 744 C CA . GLU A 1 91 ? -1.959 -5.253 10.039 1.00 89.81 91 GLU A CA 1
ATOM 745 C C . GLU A 1 91 ? -1.745 -4.465 8.745 1.00 89.81 91 GLU A C 1
ATOM 747 O O . GLU A 1 91 ? -2.685 -4.190 8.005 1.00 89.81 91 GLU A O 1
ATOM 752 N N . PHE A 1 92 ? -0.500 -4.135 8.424 1.00 89.25 92 PHE A N 1
ATOM 753 C CA . PHE A 1 92 ? -0.125 -3.458 7.189 1.00 89.25 92 PHE A CA 1
ATOM 754 C C . PHE A 1 92 ? 0.676 -4.396 6.295 1.00 89.25 92 PHE A C 1
ATOM 756 O O . PHE A 1 92 ? 1.711 -4.932 6.688 1.00 89.25 92 PHE A O 1
ATOM 763 N N . GLN A 1 93 ? 0.245 -4.533 5.048 1.00 90.50 93 GLN A N 1
ATOM 764 C CA . GLN A 1 93 ? 0.971 -5.246 4.009 1.00 90.50 93 GLN A CA 1
ATOM 765 C C . GLN A 1 93 ? 1.281 -4.285 2.871 1.00 90.50 93 GLN A C 1
ATOM 767 O O . GLN A 1 93 ? 0.383 -3.809 2.183 1.00 90.50 93 GLN A O 1
ATOM 772 N N . VAL A 1 94 ? 2.559 -3.991 2.673 1.00 87.56 94 VAL A N 1
ATOM 773 C CA . VAL A 1 94 ? 3.033 -3.109 1.612 1.00 87.56 94 VAL A CA 1
ATOM 774 C C . VAL A 1 94 ? 3.583 -3.969 0.486 1.00 87.56 94 VAL A C 1
ATOM 776 O O . VAL A 1 94 ? 4.575 -4.678 0.644 1.00 87.56 94 VAL A O 1
ATOM 779 N N . VAL A 1 95 ? 2.921 -3.912 -0.657 1.00 85.50 95 VAL A N 1
ATOM 780 C CA . VAL A 1 95 ? 3.221 -4.726 -1.825 1.00 85.50 95 VAL A CA 1
ATOM 781 C C . VAL A 1 95 ? 4.030 -3.899 -2.812 1.00 85.50 95 VAL A C 1
ATOM 783 O O . VAL A 1 95 ? 3.623 -2.798 -3.202 1.00 85.50 95 VAL A O 1
ATOM 786 N N . ASN A 1 96 ? 5.155 -4.463 -3.252 1.00 79.94 96 ASN A N 1
ATOM 787 C CA . ASN A 1 96 ? 5.964 -3.939 -4.351 1.00 79.94 96 ASN A CA 1
ATOM 788 C C . ASN A 1 96 ? 6.560 -2.541 -4.071 1.00 79.94 96 ASN A C 1
ATOM 790 O O . ASN A 1 96 ? 6.679 -1.697 -4.965 1.00 79.94 96 ASN A O 1
ATOM 794 N N . ALA A 1 97 ? 6.917 -2.276 -2.809 1.00 75.06 97 ALA A N 1
ATOM 795 C CA . ALA A 1 97 ? 7.478 -1.000 -2.378 1.00 75.06 97 ALA A CA 1
ATOM 796 C C . ALA A 1 97 ? 8.865 -0.783 -3.000 1.00 75.06 97 ALA A C 1
ATOM 798 O O . ALA A 1 97 ? 9.864 -1.274 -2.490 1.00 75.06 97 ALA A O 1
ATOM 799 N N . GLY A 1 98 ? 8.948 -0.024 -4.092 1.00 62.75 98 GLY A N 1
ATOM 800 C CA . GLY A 1 98 ? 10.215 0.210 -4.798 1.00 62.75 98 GLY A CA 1
ATOM 801 C C . GLY A 1 98 ? 10.302 -0.426 -6.183 1.00 62.75 98 GLY A C 1
ATOM 802 O O . GLY A 1 98 ? 11.396 -0.516 -6.731 1.00 62.75 98 GLY A O 1
ATOM 803 N N . SER A 1 99 ? 9.162 -0.800 -6.771 1.00 60.38 99 SER A N 1
ATOM 804 C CA . SER A 1 99 ? 9.039 -1.263 -8.163 1.00 60.38 99 SER A CA 1
ATOM 805 C C . SER A 1 99 ? 9.598 -0.315 -9.223 1.00 60.38 99 SER A C 1
ATOM 807 O O . SER A 1 99 ? 9.860 -0.718 -10.353 1.00 60.38 99 SER A O 1
ATOM 809 N N . THR A 1 100 ? 9.813 0.953 -8.878 1.00 52.50 100 THR A N 1
ATOM 810 C CA . THR A 1 100 ? 10.529 1.895 -9.730 1.00 52.50 100 THR A CA 1
ATOM 811 C C . THR A 1 100 ? 12.029 1.697 -9.613 1.00 52.50 100 THR A C 1
ATOM 813 O O . THR A 1 100 ? 12.649 2.168 -8.656 1.00 52.50 100 THR A O 1
ATOM 816 N N . ILE A 1 101 ? 12.620 1.078 -10.638 1.00 49.84 101 ILE A N 1
ATOM 817 C CA . ILE A 1 101 ? 14.061 1.143 -10.880 1.00 49.84 101 ILE A CA 1
ATOM 818 C C . ILE A 1 101 ? 14.434 2.611 -11.082 1.00 49.84 101 ILE A C 1
ATOM 820 O O . ILE A 1 101 ? 14.211 3.200 -12.142 1.00 49.84 101 ILE A O 1
ATOM 824 N N . LEU A 1 102 ? 15.029 3.210 -10.058 1.00 49.41 102 LEU A N 1
ATOM 825 C CA . LEU A 1 102 ? 15.783 4.434 -10.239 1.00 49.41 102 LEU A CA 1
ATOM 826 C C . LEU A 1 102 ? 17.211 4.075 -10.595 1.00 49.41 102 LEU A C 1
ATOM 828 O O . LEU A 1 102 ? 17.857 3.263 -9.935 1.00 49.41 102 LEU A O 1
ATOM 832 N N . LYS A 1 103 ? 17.700 4.732 -11.643 1.00 43.22 103 LYS A N 1
ATOM 833 C CA . LYS A 1 103 ? 19.131 4.898 -11.836 1.00 43.22 103 LYS A CA 1
ATOM 834 C C . LYS A 1 103 ? 19.649 5.633 -10.604 1.00 43.22 103 LYS A C 1
ATOM 836 O O . LYS A 1 103 ? 19.155 6.720 -10.295 1.00 43.22 103 LYS A O 1
ATOM 841 N N . ASP A 1 104 ? 20.603 5.041 -9.895 1.00 49.25 104 ASP A N 1
ATOM 842 C CA . ASP A 1 104 ? 21.332 5.770 -8.866 1.00 49.25 104 ASP A CA 1
ATOM 843 C C . ASP A 1 104 ? 22.026 7.004 -9.504 1.00 49.25 104 ASP A C 1
ATOM 845 O O . ASP A 1 104 ? 22.078 7.140 -10.737 1.00 49.25 104 ASP A O 1
ATOM 849 N N . PRO A 1 105 ? 22.572 7.938 -8.710 1.00 48.28 105 PRO A N 1
ATOM 850 C CA . PRO A 1 105 ? 23.292 9.095 -9.247 1.00 48.28 105 PRO A CA 1
ATOM 851 C C . PRO A 1 105 ? 24.440 8.738 -10.215 1.00 48.28 105 PRO A C 1
ATOM 853 O O . PRO A 1 105 ? 24.819 9.588 -11.024 1.00 48.28 105 PRO A O 1
ATOM 856 N N . ASN A 1 106 ? 24.929 7.492 -10.165 1.00 53.31 106 ASN A N 1
ATOM 857 C CA . ASN A 1 106 ? 25.992 6.902 -10.979 1.00 53.31 106 ASN A CA 1
ATOM 858 C C . ASN A 1 106 ? 25.466 6.026 -12.136 1.00 53.31 106 ASN A C 1
ATOM 860 O O . ASN A 1 106 ? 26.236 5.262 -12.720 1.00 53.31 106 ASN A O 1
ATOM 864 N N . TYR A 1 107 ? 24.178 6.119 -12.482 1.00 50.62 107 TYR A N 1
ATOM 865 C CA . TYR A 1 107 ? 23.523 5.340 -13.540 1.00 50.62 107 TYR A CA 1
ATOM 866 C C . TYR A 1 107 ? 23.492 3.820 -13.326 1.00 50.62 107 TYR A C 1
ATOM 868 O O . TYR A 1 107 ? 23.187 3.080 -14.263 1.00 50.62 107 TYR A O 1
ATOM 876 N N . ARG A 1 108 ? 23.753 3.337 -12.111 1.00 53.22 108 ARG A N 1
ATOM 877 C CA . ARG A 1 108 ? 23.602 1.923 -11.769 1.00 53.22 108 ARG A CA 1
ATOM 878 C C . ARG A 1 108 ? 22.140 1.633 -11.470 1.00 53.22 108 ARG A C 1
ATOM 880 O O . ARG A 1 108 ? 21.468 2.387 -10.764 1.00 53.22 108 ARG A O 1
ATOM 887 N N . TYR A 1 109 ? 21.648 0.533 -12.020 1.00 57.09 109 TYR A N 1
ATOM 888 C CA . TYR A 1 109 ? 20.346 -0.004 -11.657 1.00 57.09 109 TYR A CA 1
ATOM 889 C C . TYR A 1 109 ? 20.438 -0.561 -10.231 1.00 57.09 109 TYR A C 1
ATOM 891 O O . TYR A 1 109 ? 21.309 -1.380 -9.938 1.00 57.09 109 TYR A O 1
ATOM 899 N N . MET A 1 110 ? 19.586 -0.083 -9.324 1.00 58.16 110 MET A N 1
ATOM 900 C CA . MET A 1 110 ? 19.384 -0.745 -8.035 1.00 58.16 110 MET A CA 1
ATOM 901 C C . MET A 1 110 ? 18.336 -1.844 -8.202 1.00 58.16 110 MET A C 1
ATOM 903 O O . MET A 1 110 ? 17.301 -1.598 -8.820 1.00 58.16 110 MET A O 1
ATOM 907 N N . SER A 1 111 ? 18.577 -3.022 -7.619 1.00 67.00 111 SER A N 1
ATOM 908 C CA . SER A 1 111 ? 17.570 -4.085 -7.603 1.00 67.00 111 SER A CA 1
ATOM 909 C C . SER A 1 111 ? 16.348 -3.665 -6.780 1.00 67.00 111 SER A C 1
ATOM 911 O O . SER A 1 111 ? 16.471 -3.011 -5.734 1.00 67.00 111 SER A O 1
ATOM 913 N N . VAL A 1 112 ? 15.160 -4.059 -7.244 1.00 67.19 112 VAL A N 1
ATOM 914 C CA . VAL A 1 112 ? 13.869 -3.771 -6.591 1.00 67.19 112 VAL A CA 1
ATOM 915 C C . VAL A 1 112 ? 13.879 -4.261 -5.142 1.00 67.19 112 VAL A C 1
ATOM 917 O O . VAL A 1 112 ? 13.539 -3.510 -4.229 1.00 67.19 112 VAL A O 1
ATOM 920 N N . THR A 1 113 ? 14.390 -5.472 -4.904 1.00 70.81 113 THR A N 1
ATOM 921 C CA . THR A 1 113 ? 14.497 -6.073 -3.568 1.00 70.81 113 THR A CA 1
ATOM 922 C C . THR A 1 113 ? 15.363 -5.242 -2.620 1.00 70.81 113 THR A C 1
ATOM 924 O O . THR A 1 113 ? 15.001 -5.051 -1.457 1.00 70.81 113 THR A O 1
ATOM 927 N N . LYS A 1 114 ? 16.504 -4.706 -3.085 1.00 72.06 114 LYS A N 1
ATOM 928 C CA . LYS A 1 114 ? 17.343 -3.832 -2.249 1.00 72.06 114 LYS A CA 1
ATOM 929 C C . LYS A 1 114 ? 16.590 -2.553 -1.895 1.00 72.06 114 LYS A C 1
ATOM 931 O O . LYS A 1 114 ? 16.606 -2.133 -0.741 1.00 72.06 114 LYS A O 1
ATOM 936 N N . ARG A 1 115 ? 15.883 -1.963 -2.862 1.00 73.00 115 ARG A N 1
ATOM 937 C CA . ARG A 1 115 ? 15.139 -0.730 -2.610 1.00 73.00 115 ARG A CA 1
ATOM 938 C C . ARG A 1 115 ? 13.965 -0.958 -1.648 1.00 73.00 115 ARG A C 1
ATOM 940 O O . ARG A 1 115 ? 13.721 -0.118 -0.781 1.00 73.00 115 ARG A O 1
ATOM 947 N N . GLN A 1 116 ? 13.282 -2.091 -1.760 1.00 75.62 116 GLN A N 1
ATOM 948 C CA . GLN A 1 116 ? 12.215 -2.474 -0.840 1.00 75.62 116 GLN A CA 1
ATOM 949 C C . GLN A 1 116 ? 12.719 -2.575 0.599 1.00 75.62 116 GLN A C 1
ATOM 951 O O . GLN A 1 116 ? 12.101 -1.999 1.492 1.00 75.62 116 GLN A O 1
ATOM 956 N N . LYS A 1 117 ? 13.891 -3.186 0.816 1.00 78.25 117 LYS A N 1
ATOM 957 C CA . LYS A 1 117 ? 14.536 -3.232 2.139 1.00 78.25 117 LYS A CA 1
ATOM 958 C C . LYS A 1 117 ? 14.860 -1.837 2.682 1.00 78.25 117 LYS A C 1
ATOM 960 O O . LYS A 1 117 ? 14.576 -1.554 3.843 1.00 78.25 117 LYS A O 1
ATOM 965 N N . ASP A 1 118 ? 15.387 -0.944 1.845 1.00 78.50 118 ASP A N 1
ATOM 966 C CA . ASP A 1 118 ? 15.670 0.437 2.258 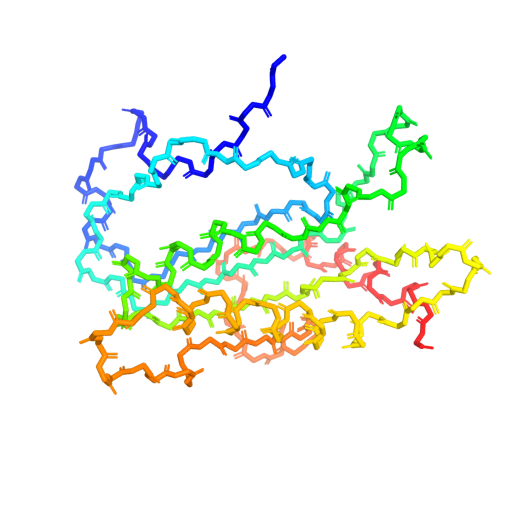1.00 78.50 118 ASP A CA 1
ATOM 967 C C . ASP A 1 118 ? 14.377 1.1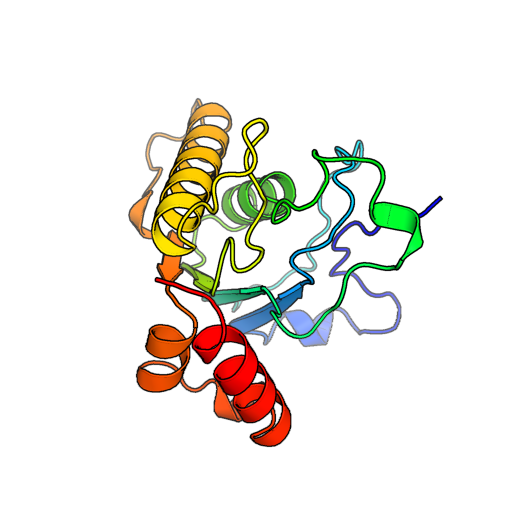98 2.618 1.00 78.50 118 ASP A C 1
ATOM 969 O O . ASP A 1 118 ? 14.345 1.977 3.570 1.00 78.50 118 ASP A O 1
ATOM 973 N N . ALA A 1 119 ? 13.300 1.007 1.846 1.00 77.69 119 ALA A N 1
ATOM 974 C CA . ALA A 1 119 ? 12.000 1.625 2.113 1.00 77.69 119 ALA A CA 1
ATOM 975 C C . ALA A 1 119 ? 11.389 1.104 3.421 1.00 77.69 119 ALA A C 1
ATOM 977 O O . ALA A 1 119 ? 10.914 1.895 4.237 1.00 77.69 119 ALA A O 1
ATOM 978 N N . GLU A 1 120 ? 11.466 -0.207 3.640 1.00 80.12 120 GLU A N 1
ATOM 979 C CA . GLU A 1 120 ? 11.054 -0.859 4.877 1.00 80.12 120 GLU A CA 1
ATOM 980 C C . GLU A 1 120 ? 11.800 -0.288 6.086 1.00 80.12 120 GLU A C 1
ATOM 982 O O . GLU A 1 120 ? 11.171 0.132 7.059 1.00 80.12 120 GLU A O 1
ATOM 987 N N . GLN A 1 121 ? 13.131 -0.204 6.015 1.00 80.81 121 GLN A N 1
ATOM 988 C CA . GLN A 1 121 ? 13.941 0.339 7.102 1.00 80.81 121 GLN A CA 1
ATOM 989 C C . GLN A 1 121 ? 13.564 1.793 7.416 1.00 80.81 121 GLN A C 1
ATOM 991 O O . GLN A 1 121 ? 13.418 2.150 8.584 1.00 80.81 121 GLN A O 1
ATOM 996 N N . LEU A 1 122 ? 13.355 2.627 6.394 1.00 79.19 122 LEU A N 1
ATOM 997 C CA . LEU A 1 122 ? 12.956 4.023 6.578 1.00 79.19 122 LEU A CA 1
ATOM 998 C C . LEU A 1 122 ? 11.588 4.158 7.258 1.00 79.19 122 LEU A C 1
ATOM 1000 O O . LEU A 1 122 ? 11.446 4.987 8.155 1.00 79.19 122 LEU A O 1
ATOM 1004 N N . VAL A 1 123 ? 10.598 3.345 6.874 1.00 80.25 123 VAL A N 1
ATOM 1005 C CA . VAL A 1 123 ? 9.271 3.347 7.519 1.00 80.25 123 VAL A CA 1
ATOM 1006 C C . VAL A 1 123 ? 9.395 2.915 8.972 1.00 80.25 123 VAL A C 1
ATOM 1008 O O . VAL A 1 123 ? 8.897 3.608 9.856 1.00 80.25 123 VAL A O 1
ATOM 1011 N N . ARG A 1 124 ? 10.112 1.815 9.234 1.00 78.81 124 ARG A N 1
ATOM 1012 C CA . ARG A 1 124 ? 10.340 1.309 10.595 1.00 78.81 124 ARG A CA 1
ATOM 1013 C C . ARG A 1 124 ? 10.988 2.369 11.485 1.00 78.81 124 ARG A C 1
ATOM 1015 O O . ARG A 1 124 ? 10.511 2.590 12.594 1.00 78.81 124 ARG A O 1
ATOM 1022 N N . LEU A 1 125 ? 12.015 3.059 10.986 1.00 79.81 125 LEU A N 1
ATOM 1023 C CA . LEU A 1 125 ? 12.691 4.138 11.710 1.00 79.81 125 LEU A CA 1
ATOM 1024 C C . LEU A 1 125 ? 11.765 5.330 11.978 1.00 79.81 125 LEU A C 1
ATOM 1026 O O . LEU A 1 125 ? 11.721 5.815 13.104 1.00 79.81 125 LEU A O 1
ATOM 1030 N N . GLN A 1 126 ? 11.011 5.795 10.975 1.00 78.94 126 GLN A N 1
ATOM 1031 C CA . GLN A 1 126 ? 10.091 6.928 11.145 1.00 78.94 126 GLN A CA 1
ATOM 1032 C C . GLN A 1 126 ? 9.007 6.638 12.175 1.00 78.94 126 GLN A C 1
ATOM 1034 O O . GLN A 1 126 ? 8.692 7.489 13.003 1.00 78.94 126 GLN A O 1
ATOM 1039 N N . VAL A 1 127 ? 8.452 5.433 12.115 1.00 78.06 127 VAL A N 1
ATOM 1040 C CA . VAL A 1 127 ? 7.465 4.965 13.073 1.00 78.06 127 VAL A CA 1
ATOM 1041 C C . VAL A 1 127 ? 8.089 4.934 14.470 1.00 78.06 127 VAL A C 1
ATOM 1043 O O . VAL A 1 127 ? 7.617 5.647 15.344 1.00 78.06 127 VAL A O 1
ATOM 1046 N N . GLN A 1 128 ? 9.222 4.248 14.666 1.00 77.50 128 GLN A N 1
ATOM 1047 C CA . GLN A 1 128 ? 9.917 4.185 15.964 1.00 77.50 128 GLN A CA 1
ATOM 1048 C C . GLN A 1 128 ? 10.223 5.565 16.567 1.00 77.50 128 GLN A C 1
ATOM 1050 O O . GLN A 1 128 ? 10.001 5.776 17.758 1.00 77.50 128 GLN A O 1
ATOM 1055 N N . GLN A 1 129 ? 10.712 6.507 15.757 1.00 77.75 129 GLN A N 1
ATOM 1056 C CA . GLN A 1 129 ? 11.044 7.865 16.202 1.00 77.75 129 GLN A CA 1
ATOM 1057 C C . GLN A 1 129 ? 9.822 8.669 16.654 1.00 77.75 129 GLN A C 1
ATOM 1059 O O . GLN A 1 129 ? 9.938 9.510 17.540 1.00 77.75 129 GLN A O 1
ATOM 1064 N N . LYS A 1 130 ? 8.656 8.441 16.045 1.00 74.69 130 LYS A N 1
ATOM 1065 C CA . LYS A 1 130 ? 7.416 9.152 16.389 1.00 74.69 130 LYS A CA 1
ATOM 1066 C C . LYS A 1 130 ? 6.655 8.502 17.544 1.00 74.69 130 LYS A C 1
ATOM 1068 O O . LYS A 1 130 ? 5.818 9.153 18.157 1.00 74.69 130 LYS A O 1
ATOM 1073 N N . SER A 1 131 ? 6.984 7.259 17.877 1.00 68.75 131 SER A N 1
ATOM 1074 C CA . SER A 1 131 ? 6.350 6.482 18.946 1.00 68.75 131 SER A CA 1
ATOM 1075 C C . SER A 1 131 ? 6.947 6.688 20.339 1.00 68.75 131 SER A C 1
ATOM 1077 O O . SER A 1 131 ? 6.608 5.941 21.259 1.00 68.75 131 SER A O 1
ATOM 1079 N N . VAL A 1 132 ? 7.856 7.653 20.519 1.00 55.44 132 VAL A N 1
ATOM 1080 C CA . VAL A 1 132 ? 8.545 7.915 21.795 1.00 55.44 132 VAL A CA 1
ATOM 1081 C C . VAL A 1 132 ? 7.510 8.168 22.902 1.00 55.44 132 VAL A C 1
ATOM 1083 O O . VAL A 1 132 ? 6.838 9.194 22.915 1.00 55.44 132 VAL A O 1
ATOM 1086 N N . GLY A 1 133 ? 7.368 7.197 23.813 1.00 49.56 133 GLY A N 1
ATOM 1087 C CA . GLY A 1 133 ? 6.382 7.188 24.905 1.00 49.56 133 GLY A CA 1
ATOM 1088 C C . GLY A 1 133 ? 5.426 5.987 24.899 1.00 49.56 133 GLY A C 1
ATOM 1089 O O . GLY A 1 133 ? 4.853 5.666 25.936 1.00 49.56 133 GLY A O 1
ATOM 1090 N N . CYS A 1 134 ? 5.297 5.270 23.778 1.00 47.06 134 CYS A N 1
ATOM 1091 C CA . CYS A 1 134 ? 4.460 4.075 23.658 1.00 47.06 134 CYS A CA 1
ATOM 1092 C C . CYS A 1 134 ? 5.357 2.827 23.553 1.00 47.06 134 CYS A C 1
ATOM 1094 O O . CYS A 1 134 ? 5.840 2.471 22.479 1.00 47.06 134 CYS A O 1
ATOM 1096 N N . GLN A 1 135 ? 5.638 2.183 24.692 1.00 44.06 135 GLN A N 1
ATOM 1097 C CA . GLN A 1 135 ? 6.584 1.055 24.810 1.00 44.06 135 GLN A CA 1
ATOM 1098 C C . GLN A 1 135 ? 6.165 -0.224 24.058 1.00 44.06 135 GLN A C 1
ATOM 1100 O O . GLN A 1 135 ? 6.946 -1.167 23.967 1.00 44.06 135 GLN A O 1
ATOM 1105 N N . SER A 1 136 ? 4.969 -0.274 23.479 1.00 47.22 136 SER A N 1
ATOM 1106 C CA . SER A 1 136 ? 4.429 -1.451 22.798 1.00 47.22 136 SER A CA 1
ATOM 1107 C C . SER A 1 136 ? 4.486 -1.334 21.274 1.00 47.22 136 SER A C 1
ATOM 1109 O O . SER A 1 136 ? 3.521 -1.679 20.596 1.00 47.22 136 SER A O 1
ATOM 1111 N N . TYR A 1 137 ? 5.591 -0.856 20.693 1.00 51.38 137 TYR A N 1
ATOM 1112 C CA . TYR A 1 137 ? 5.720 -0.885 19.235 1.00 51.38 137 TYR A CA 1
ATOM 1113 C C . TYR A 1 137 ? 6.075 -2.288 18.741 1.00 51.38 137 TYR A C 1
ATOM 1115 O O . TYR A 1 137 ? 7.239 -2.657 18.566 1.00 51.38 137 TYR A O 1
ATOM 1123 N N . ARG A 1 138 ? 5.030 -3.080 18.485 1.00 52.78 138 ARG A N 1
ATOM 1124 C CA . ARG A 1 138 ? 5.096 -4.313 17.700 1.00 52.78 138 ARG A CA 1
ATOM 1125 C C . ARG A 1 138 ? 5.396 -3.947 16.247 1.00 52.78 138 ARG A C 1
ATOM 1127 O 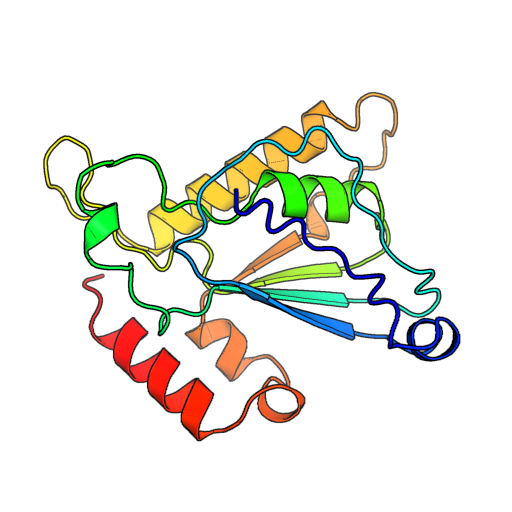O . ARG A 1 138 ? 4.526 -3.908 15.386 1.00 52.78 138 ARG A O 1
ATOM 1134 N N . SER A 1 139 ? 6.672 -3.707 15.961 1.00 49.22 139 SER A N 1
ATOM 1135 C CA . SER A 1 139 ? 7.217 -3.596 14.599 1.00 49.22 139 SER A CA 1
ATOM 1136 C C . SER A 1 139 ? 6.865 -4.799 13.698 1.00 49.22 139 SER A C 1
ATOM 1138 O O . SER A 1 139 ? 7.066 -4.746 12.489 1.00 49.22 139 SER A O 1
ATOM 1140 N N . THR A 1 140 ? 6.288 -5.866 14.248 1.00 52.31 140 THR A N 1
ATOM 1141 C CA . THR A 1 140 ? 5.782 -7.042 13.539 1.00 52.31 140 THR A CA 1
ATOM 1142 C C . THR A 1 140 ? 4.513 -6.809 12.713 1.00 52.31 140 THR A C 1
ATOM 1144 O O . THR A 1 140 ? 4.214 -7.654 11.879 1.00 52.31 140 THR A O 1
ATOM 1147 N N . CYS A 1 141 ? 3.777 -5.703 12.884 1.00 65.25 141 CYS A N 1
ATOM 1148 C CA . CYS A 1 141 ? 2.502 -5.499 12.175 1.00 65.25 141 CYS A CA 1
ATOM 1149 C C . CYS A 1 141 ? 2.638 -4.958 10.741 1.00 65.25 141 CYS A C 1
ATOM 1151 O O . CYS A 1 141 ? 1.629 -4.828 10.062 1.00 65.25 141 CYS A O 1
ATOM 1153 N N . VAL A 1 142 ? 3.849 -4.640 10.261 1.00 80.50 142 VAL A N 1
ATOM 1154 C CA . VAL A 1 142 ? 4.074 -4.176 8.878 1.00 80.50 142 VAL A CA 1
ATOM 1155 C C . VAL A 1 142 ? 4.927 -5.191 8.125 1.00 80.50 142 VAL A C 1
ATOM 1157 O O . VAL A 1 142 ? 6.081 -5.435 8.497 1.00 80.50 142 VAL A O 1
ATOM 1160 N N . ARG A 1 143 ? 4.378 -5.753 7.047 1.00 85.94 143 ARG A N 1
ATOM 1161 C CA . ARG A 1 143 ? 5.048 -6.698 6.149 1.00 85.94 143 ARG A CA 1
ATOM 1162 C C . ARG A 1 143 ? 5.250 -6.067 4.779 1.00 85.94 143 ARG A C 1
ATOM 1164 O O . ARG A 1 143 ? 4.307 -5.548 4.192 1.00 85.94 143 ARG A O 1
ATOM 1171 N N . PHE A 1 144 ? 6.463 -6.161 4.253 1.00 84.69 144 PHE A N 1
ATOM 1172 C CA . PHE A 1 144 ? 6.775 -5.777 2.880 1.00 84.69 144 PHE A CA 1
ATOM 1173 C C . PHE A 1 144 ? 6.879 -7.044 2.040 1.00 84.69 144 PHE A C 1
ATOM 1175 O O . PHE A 1 144 ? 7.637 -7.944 2.393 1.00 84.69 144 PHE A O 1
ATOM 1182 N N . VAL A 1 145 ? 6.111 -7.132 0.958 1.00 86.56 145 VAL A N 1
ATOM 1183 C CA . VAL A 1 145 ? 6.089 -8.309 0.078 1.00 86.56 145 VAL A CA 1
ATOM 1184 C C . VAL A 1 145 ? 6.278 -7.906 -1.371 1.00 86.56 145 VAL A C 1
ATOM 1186 O O . VAL A 1 145 ? 5.875 -6.823 -1.798 1.00 86.56 145 VAL A O 1
ATOM 1189 N N . GLU A 1 146 ? 6.901 -8.785 -2.142 1.00 82.25 146 GLU A N 1
ATOM 1190 C CA . GLU A 1 146 ? 6.973 -8.618 -3.590 1.00 82.25 146 GLU A CA 1
ATOM 1191 C C . GLU A 1 146 ? 5.607 -8.906 -4.229 1.00 82.25 146 GLU A C 1
ATOM 1193 O O . GLU A 1 146 ? 4.777 -9.635 -3.677 1.00 82.25 146 GLU A O 1
ATOM 1198 N N . LEU A 1 147 ? 5.365 -8.359 -5.423 1.00 82.31 147 LEU A N 1
ATOM 1199 C CA . LEU A 1 147 ? 4.093 -8.544 -6.126 1.00 82.31 147 LEU A CA 1
ATOM 1200 C C . LEU A 1 147 ? 3.763 -10.029 -6.363 1.00 82.31 147 LEU A C 1
ATOM 1202 O O . LEU A 1 147 ? 2.625 -10.457 -6.175 1.00 82.31 147 LEU A O 1
ATOM 1206 N N . ARG A 1 148 ? 4.772 -10.829 -6.725 1.00 82.12 148 ARG A N 1
ATOM 1207 C CA . ARG A 1 148 ? 4.618 -12.272 -6.952 1.00 82.12 148 ARG A CA 1
ATOM 1208 C C . ARG A 1 148 ? 4.176 -13.009 -5.688 1.00 82.12 148 ARG A C 1
ATOM 1210 O O . ARG A 1 148 ? 3.337 -13.901 -5.751 1.00 82.12 148 ARG A O 1
ATOM 1217 N N . GLU A 1 149 ? 4.742 -12.642 -4.543 1.00 85.94 149 GLU A N 1
ATOM 1218 C CA . GLU A 1 149 ? 4.395 -13.234 -3.251 1.00 85.94 149 GLU A CA 1
ATOM 1219 C C . GLU A 1 149 ? 2.969 -12.860 -2.837 1.00 85.94 149 GLU A C 1
ATOM 1221 O O . GLU A 1 149 ? 2.213 -13.725 -2.398 1.00 85.94 149 GLU A O 1
ATOM 1226 N N . PHE A 1 150 ? 2.584 -11.598 -3.034 1.00 87.38 150 PHE A N 1
ATOM 1227 C CA . PHE A 1 150 ? 1.217 -11.129 -2.816 1.00 87.38 150 PHE A CA 1
ATOM 1228 C C . PHE A 1 150 ? 0.207 -11.912 -3.665 1.00 87.38 150 PHE A C 1
ATOM 1230 O O . PHE A 1 150 ? -0.788 -12.410 -3.146 1.00 87.38 150 PHE A O 1
ATOM 1237 N N . ARG A 1 151 ? 0.503 -12.111 -4.954 1.00 82.88 151 ARG A N 1
ATOM 1238 C CA . ARG A 1 151 ? -0.362 -12.868 -5.865 1.00 82.88 151 ARG A CA 1
ATOM 1239 C C . ARG A 1 151 ? -0.589 -14.315 -5.415 1.00 82.88 151 ARG A C 1
ATOM 1241 O O . ARG A 1 151 ? -1.678 -14.855 -5.578 1.00 82.88 151 ARG A O 1
ATOM 1248 N N . ASN A 1 152 ? 0.445 -14.964 -4.897 1.00 83.25 152 ASN A N 1
ATOM 1249 C CA . ASN A 1 152 ? 0.370 -16.389 -4.580 1.00 83.25 152 ASN A CA 1
ATOM 1250 C C . ASN A 1 152 ? -0.284 -16.674 -3.224 1.00 83.25 152 ASN A C 1
ATOM 1252 O O . ASN A 1 152 ? -0.766 -17.784 -3.019 1.00 83.25 152 ASN A O 1
ATOM 1256 N N . ASN A 1 153 ? -0.279 -15.703 -2.308 1.00 81.06 153 ASN A N 1
ATOM 1257 C CA . ASN A 1 153 ? -0.630 -15.932 -0.905 1.00 81.06 153 ASN A CA 1
ATOM 1258 C C . ASN A 1 153 ? -1.863 -15.152 -0.422 1.00 81.06 153 ASN A C 1
ATOM 1260 O O . ASN A 1 153 ? -2.317 -15.393 0.692 1.00 81.06 153 ASN A O 1
ATOM 1264 N N . GLU A 1 154 ? -2.397 -14.221 -1.216 1.00 81.62 154 GLU A N 1
ATOM 1265 C CA . GLU A 1 154 ? -3.529 -13.370 -0.827 1.00 81.62 154 GLU A CA 1
ATOM 1266 C C . GLU A 1 154 ? -4.727 -13.542 -1.764 1.00 81.62 154 GLU A C 1
ATOM 1268 O O . GLU A 1 154 ? -4.584 -13.880 -2.938 1.00 81.62 154 GLU A O 1
ATOM 1273 N N . GLU A 1 155 ? -5.926 -13.221 -1.275 1.00 82.12 155 GLU A N 1
ATOM 1274 C CA . GLU A 1 155 ? -7.164 -13.213 -2.068 1.00 82.12 155 GLU A CA 1
ATOM 1275 C C . GLU A 1 155 ? -7.302 -11.944 -2.932 1.00 82.12 155 GLU A C 1
ATOM 1277 O O . GLU A 1 155 ? -8.373 -11.341 -3.029 1.00 82.12 155 GLU A O 1
ATOM 1282 N N . TRP A 1 156 ? -6.219 -11.533 -3.593 1.00 82.31 156 TRP A N 1
ATOM 1283 C CA . TRP A 1 156 ? -6.167 -10.323 -4.423 1.00 82.31 156 TRP A CA 1
ATOM 1284 C C . TRP A 1 156 ? -7.258 -10.280 -5.499 1.00 82.31 156 TRP A C 1
ATOM 1286 O O . TRP A 1 156 ? -7.688 -9.198 -5.894 1.00 82.31 156 TRP A O 1
ATOM 1296 N N . ALA A 1 157 ? -7.730 -11.445 -5.957 1.00 81.12 157 ALA A N 1
ATOM 1297 C CA . ALA A 1 157 ? -8.757 -11.572 -6.988 1.00 81.12 157 ALA A CA 1
ATOM 1298 C C . ALA A 1 157 ? -10.117 -10.999 -6.554 1.00 81.12 157 ALA A C 1
ATOM 1300 O O . ALA A 1 157 ? -10.973 -10.749 -7.397 1.00 81.12 157 ALA A O 1
ATOM 1301 N N . LYS A 1 158 ? -10.318 -10.769 -5.249 1.00 83.12 158 LYS A N 1
ATOM 1302 C CA . LYS A 1 158 ? -11.491 -10.061 -4.719 1.00 83.12 158 LYS A CA 1
ATOM 1303 C C . LYS A 1 158 ? -11.397 -8.542 -4.894 1.00 83.12 158 LYS A C 1
ATOM 1305 O O . LYS A 1 158 ? -12.409 -7.862 -4.759 1.00 83.12 158 LYS A O 1
ATOM 1310 N N . TRP A 1 159 ? -10.201 -8.009 -5.153 1.00 84.25 159 TRP A N 1
ATOM 1311 C CA . TRP A 1 159 ? -9.918 -6.570 -5.169 1.00 84.25 159 TRP A CA 1
ATOM 1312 C C . TRP A 1 159 ? -9.502 -6.054 -6.548 1.00 84.25 159 TRP A C 1
ATOM 1314 O O . TRP A 1 159 ? -9.793 -4.907 -6.872 1.00 84.25 159 TRP A O 1
ATOM 1324 N N . PHE A 1 160 ? -8.838 -6.890 -7.350 1.00 84.81 160 PHE A N 1
ATOM 1325 C CA . PHE A 1 160 ? -8.277 -6.517 -8.650 1.00 84.81 160 PHE A CA 1
ATOM 1326 C C . PHE A 1 160 ? -8.724 -7.479 -9.747 1.00 84.81 160 PHE A C 1
ATOM 1328 O O . PHE A 1 160 ? -8.857 -8.684 -9.520 1.00 84.81 160 PHE A O 1
ATOM 1335 N N . SER A 1 161 ? -8.913 -6.955 -10.957 1.00 86.38 161 SER A N 1
ATOM 1336 C CA . SER A 1 161 ? -9.216 -7.783 -12.124 1.00 86.38 161 SER A CA 1
A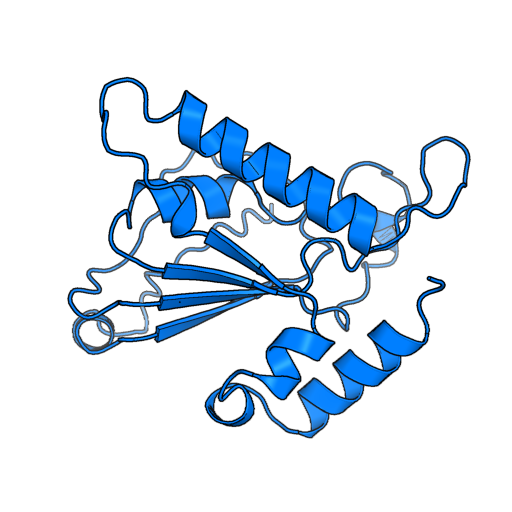TOM 1337 C C . SER A 1 161 ? -8.003 -8.610 -12.567 1.00 86.38 161 SER A C 1
ATOM 1339 O O . SER A 1 161 ? -6.845 -8.248 -12.337 1.00 86.38 161 SER A O 1
ATOM 1341 N N . GLN A 1 162 ? -8.260 -9.724 -13.260 1.00 84.81 162 GLN A N 1
ATOM 1342 C CA . GLN A 1 162 ? -7.190 -10.543 -13.841 1.00 84.81 162 GLN A CA 1
ATOM 1343 C C . GLN A 1 162 ? -6.348 -9.755 -14.855 1.00 84.81 162 GLN A C 1
ATOM 1345 O O . GLN A 1 162 ? -5.130 -9.917 -14.878 1.00 84.81 162 GLN A O 1
ATOM 1350 N N . ASP A 1 163 ? -6.968 -8.864 -15.633 1.00 86.00 163 ASP A N 1
ATOM 1351 C CA . ASP A 1 163 ? -6.276 -8.029 -16.623 1.00 86.00 163 ASP A CA 1
ATOM 1352 C C . ASP A 1 163 ? -5.353 -6.986 -15.974 1.00 86.00 163 ASP A C 1
ATOM 1354 O O . ASP A 1 163 ? -4.283 -6.671 -16.499 1.00 86.00 163 ASP A O 1
ATOM 1358 N N . GLU A 1 164 ? -5.740 -6.419 -14.827 1.00 82.50 164 GLU A N 1
ATOM 1359 C CA . GLU A 1 164 ? -4.858 -5.552 -14.033 1.00 82.50 164 GLU A CA 1
ATOM 1360 C C . GLU A 1 164 ? -3.644 -6.324 -13.524 1.00 82.50 164 GLU A C 1
ATOM 1362 O O . GLU A 1 164 ? -2.509 -5.903 -13.750 1.00 82.50 164 GLU A O 1
ATOM 1367 N N . MET A 1 165 ? -3.866 -7.497 -12.934 1.00 83.19 165 MET A N 1
ATOM 1368 C CA . MET A 1 165 ? -2.779 -8.321 -12.406 1.00 83.19 165 MET A CA 1
ATOM 1369 C C . MET A 1 165 ? -1.849 -8.856 -13.494 1.00 83.19 165 MET A C 1
ATOM 1371 O O . MET A 1 165 ? -0.634 -8.827 -13.318 1.00 83.19 165 MET A O 1
ATOM 1375 N N . GLY A 1 166 ? -2.390 -9.277 -14.641 1.00 80.88 166 GLY A N 1
ATOM 1376 C CA . GLY A 1 166 ? -1.589 -9.727 -15.780 1.00 80.88 166 GLY A CA 1
ATOM 1377 C C . GLY A 1 166 ? -0.676 -8.624 -16.321 1.00 80.88 166 GLY A C 1
ATOM 1378 O O . GLY A 1 166 ? 0.479 -8.882 -16.662 1.00 80.88 166 GLY A O 1
ATOM 1379 N N . ARG A 1 167 ? -1.148 -7.368 -16.326 1.00 81.00 167 ARG A N 1
ATOM 1380 C CA . ARG A 1 167 ? -0.310 -6.208 -16.673 1.00 81.00 167 ARG A CA 1
ATOM 1381 C C . ARG A 1 167 ? 0.781 -5.961 -15.638 1.00 81.00 167 ARG A C 1
ATOM 1383 O O . ARG A 1 167 ? 1.906 -5.644 -16.019 1.00 81.00 167 ARG A O 1
ATOM 1390 N N . TRP A 1 168 ? 0.470 -6.092 -14.352 1.00 81.25 168 TRP A N 1
ATOM 1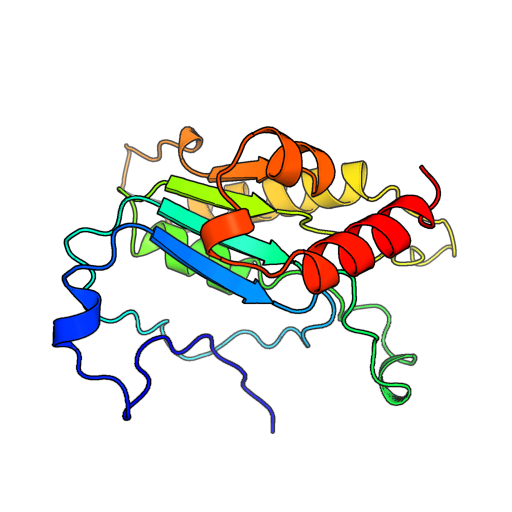391 C CA . TRP A 1 168 ? 1.467 -5.914 -13.300 1.00 81.25 168 TRP A CA 1
ATOM 1392 C C . TRP A 1 168 ? 2.565 -6.983 -13.358 1.00 81.25 168 TRP A C 1
ATOM 1394 O O . TRP A 1 168 ? 3.741 -6.639 -13.258 1.00 81.25 168 TRP A O 1
ATOM 1404 N N . ASP A 1 169 ? 2.202 -8.244 -13.605 1.00 74.94 169 ASP A N 1
ATOM 1405 C CA . ASP A 1 169 ? 3.149 -9.353 -13.760 1.00 74.94 169 ASP A CA 1
ATOM 1406 C C . ASP A 1 169 ? 4.108 -9.138 -14.933 1.00 74.94 169 ASP A C 1
ATOM 1408 O O . ASP A 1 169 ? 5.321 -9.291 -14.773 1.00 74.94 169 ASP A O 1
ATOM 1412 N N . ALA A 1 170 ? 3.575 -8.757 -16.099 1.00 75.81 170 ALA A N 1
ATOM 1413 C CA . ALA A 1 170 ? 4.381 -8.513 -17.291 1.00 75.81 170 ALA A CA 1
ATOM 1414 C C . ALA A 1 170 ? 5.462 -7.460 -17.008 1.00 75.81 170 ALA A C 1
ATOM 1416 O O . ALA A 1 170 ? 6.646 -7.700 -17.231 1.00 75.81 170 ALA A O 1
ATOM 1417 N N . ILE A 1 171 ? 5.073 -6.340 -16.395 1.00 71.00 171 ILE A N 1
ATOM 1418 C CA . ILE A 1 171 ? 5.997 -5.248 -16.074 1.00 71.00 171 ILE A CA 1
ATOM 1419 C C . ILE A 1 171 ? 7.028 -5.683 -15.037 1.00 71.00 171 ILE A C 1
ATOM 1421 O O . ILE A 1 171 ? 8.212 -5.415 -15.207 1.00 71.00 171 ILE A O 1
ATOM 1425 N N . SER A 1 172 ? 6.610 -6.374 -13.975 1.00 66.31 172 SER A N 1
ATOM 1426 C CA . SER A 1 172 ? 7.539 -6.860 -12.953 1.00 66.31 172 SER A CA 1
ATOM 1427 C C . SER A 1 172 ? 8.523 -7.909 -13.484 1.00 66.31 172 SER A C 1
ATOM 1429 O O . SER A 1 172 ? 9.631 -7.993 -12.962 1.00 66.31 172 SER A O 1
ATOM 1431 N N . SER A 1 173 ? 8.157 -8.672 -14.519 1.00 62.84 173 SER A N 1
ATOM 1432 C CA . SER A 1 173 ? 9.036 -9.662 -15.162 1.00 62.84 173 SER A CA 1
ATOM 1433 C C . SER A 1 173 ? 10.070 -9.064 -16.124 1.00 62.84 173 SER A C 1
ATOM 1435 O O . SER A 1 173 ? 11.103 -9.680 -16.372 1.00 62.84 173 SER A O 1
ATOM 1437 N N . GLU A 1 174 ? 9.823 -7.857 -16.640 1.00 56.28 174 GLU A N 1
ATOM 1438 C CA . GLU A 1 174 ? 10.732 -7.136 -17.545 1.00 56.28 174 GLU A CA 1
ATOM 1439 C C . GLU A 1 174 ? 11.837 -6.360 -16.802 1.00 56.28 174 GLU A C 1
ATOM 1441 O O . GLU A 1 174 ? 12.777 -5.853 -17.420 1.00 56.28 174 GLU A O 1
ATOM 1446 N N . LEU A 1 175 ? 11.744 -6.250 -15.473 1.00 52.84 175 LEU A N 1
ATOM 1447 C CA . LEU A 1 175 ? 12.718 -5.542 -14.647 1.00 52.84 175 LEU A CA 1
ATOM 1448 C C . LEU A 1 175 ? 13.919 -6.460 -14.337 1.00 52.84 175 LEU A C 1
ATOM 1450 O O . LEU A 1 175 ? 13.720 -7.545 -13.791 1.00 52.84 175 LEU A O 1
ATOM 1454 N N . PRO A 1 176 ? 15.168 -6.061 -14.655 1.00 44.44 176 PRO A N 1
ATOM 1455 C CA . PRO A 1 176 ? 16.345 -6.873 -14.355 1.00 44.44 176 PRO A CA 1
ATOM 1456 C C . PRO A 1 176 ? 16.509 -7.088 -12.841 1.00 44.44 176 PRO A C 1
ATOM 1458 O O . PRO A 1 176 ? 16.396 -6.136 -12.063 1.00 44.44 176 PRO A O 1
ATOM 1461 N N . VAL A 1 177 ? 16.775 -8.346 -12.460 1.00 44.75 177 VAL A N 1
ATOM 1462 C CA . VAL A 1 177 ? 17.081 -8.806 -11.089 1.00 44.75 177 VAL A CA 1
ATOM 1463 C C . VAL A 1 177 ? 18.423 -8.259 -10.610 1.00 44.75 177 VAL A C 1
ATOM 1465 O O . VAL A 1 177 ? 19.404 -8.364 -11.381 1.00 44.75 177 VAL A O 1
#